Protein AF-A0A133MFH5-F1 (afdb_monomer_lite)

Radius of gyration: 13.36 Å; chains: 1; bounding box: 25×35×34 Å

Structure (mmCIF, N/CA/C/O backbone):
data_AF-A0A133MFH5-F1
#
_entry.id   AF-A0A133MFH5-F1
#
loop_
_atom_site.group_PDB
_atom_site.id
_atom_site.type_symbol
_atom_site.label_atom_id
_atom_site.label_alt_id
_atom_site.label_comp_id
_atom_site.label_asym_id
_atom_site.label_entity_id
_atom_site.label_seq_id
_atom_site.pdbx_PDB_ins_code
_atom_site.Cartn_x
_atom_site.Cartn_y
_atom_site.Cartn_z
_atom_site.occupancy
_atom_site.B_iso_or_equiv
_atom_site.auth_seq_id
_atom_site.auth_comp_id
_atom_site.auth_asym_id
_atom_site.auth_atom_id
_atom_site.pdbx_PDB_model_num
ATOM 1 N N . MET A 1 1 ? 11.332 -20.455 -16.606 1.00 52.53 1 MET A N 1
ATOM 2 C CA . MET A 1 1 ? 11.732 -19.637 -15.439 1.00 52.53 1 MET A CA 1
ATOM 3 C C . MET A 1 1 ? 11.970 -18.158 -15.776 1.00 52.53 1 MET A C 1
ATOM 5 O O . MET A 1 1 ? 11.652 -17.338 -14.935 1.00 52.53 1 MET A O 1
ATOM 9 N N . ILE A 1 2 ? 12.438 -17.787 -16.982 1.00 53.00 2 ILE A N 1
ATOM 10 C CA . ILE A 1 2 ? 12.601 -16.366 -17.388 1.00 53.00 2 ILE A CA 1
ATOM 11 C C . ILE A 1 2 ? 11.255 -15.614 -17.500 1.00 53.00 2 ILE A C 1
ATOM 13 O O . ILE A 1 2 ? 11.176 -14.456 -17.114 1.00 53.00 2 ILE A O 1
ATOM 17 N N . ILE A 1 3 ? 10.183 -16.288 -17.937 1.00 55.41 3 ILE A N 1
ATOM 18 C CA . ILE A 1 3 ? 8.843 -15.685 -18.107 1.00 55.41 3 ILE A CA 1
ATOM 19 C C . ILE A 1 3 ? 8.280 -15.141 -16.775 1.00 55.41 3 ILE A C 1
ATOM 21 O O . ILE A 1 3 ? 7.777 -14.027 -16.730 1.00 55.41 3 ILE A O 1
ATOM 25 N N . MET A 1 4 ? 8.474 -15.873 -15.672 1.00 61.75 4 MET A N 1
ATOM 26 C CA . MET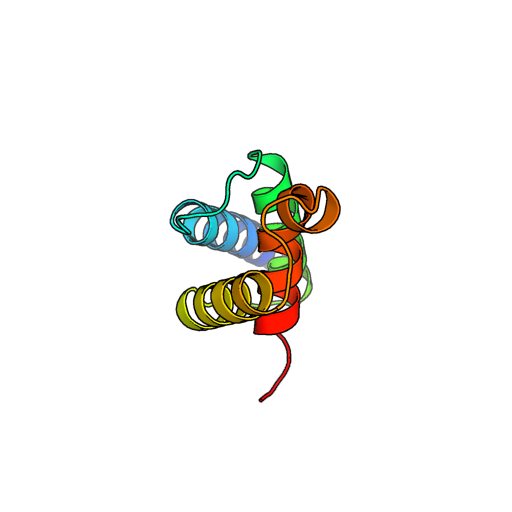 A 1 4 ? 7.908 -15.550 -14.353 1.00 61.75 4 MET A CA 1
ATOM 27 C C . MET A 1 4 ? 8.538 -14.308 -13.695 1.00 61.75 4 MET A C 1
ATOM 29 O O . MET A 1 4 ? 7.906 -13.662 -12.866 1.00 61.75 4 MET A O 1
ATOM 33 N N . ILE A 1 5 ? 9.789 -13.969 -14.037 1.00 71.62 5 ILE A N 1
ATOM 34 C CA . ILE A 1 5 ? 10.434 -12.738 -13.548 1.00 71.62 5 ILE A CA 1
ATOM 35 C C . ILE A 1 5 ? 9.872 -11.515 -14.272 1.00 71.62 5 ILE A C 1
ATOM 37 O O . ILE A 1 5 ? 9.636 -10.503 -13.619 1.00 71.62 5 ILE A O 1
ATOM 41 N N . ASN A 1 6 ? 9.616 -11.614 -15.580 1.00 81.31 6 ASN A N 1
ATOM 42 C CA . ASN A 1 6 ? 9.055 -10.502 -16.348 1.00 81.31 6 ASN A CA 1
ATOM 43 C C . ASN A 1 6 ? 7.665 -10.126 -15.823 1.00 81.31 6 ASN A C 1
ATOM 45 O O . ASN A 1 6 ? 7.443 -8.968 -15.504 1.00 81.31 6 ASN A O 1
ATOM 49 N N . GLU A 1 7 ? 6.801 -11.114 -15.572 1.00 87.12 7 GLU A N 1
ATOM 50 C CA . GLU A 1 7 ? 5.467 -10.883 -14.992 1.00 87.12 7 GLU A CA 1
ATOM 51 C C . GLU A 1 7 ? 5.524 -10.184 -13.621 1.00 87.12 7 GLU A C 1
ATOM 53 O O . GLU A 1 7 ? 4.690 -9.339 -13.307 1.00 87.12 7 GLU A O 1
ATOM 58 N N . ARG A 1 8 ? 6.531 -10.497 -12.793 1.00 90.31 8 ARG A N 1
ATOM 59 C CA . ARG A 1 8 ? 6.722 -9.842 -11.487 1.00 90.31 8 ARG A CA 1
ATOM 60 C C . ARG A 1 8 ? 7.254 -8.421 -11.621 1.00 90.31 8 ARG A C 1
ATOM 62 O O . ARG A 1 8 ? 6.881 -7.567 -10.824 1.00 90.31 8 ARG A O 1
ATOM 69 N N . VAL A 1 9 ? 8.125 -8.166 -12.593 1.00 93.06 9 VAL A N 1
ATOM 70 C CA . VAL A 1 9 ? 8.620 -6.814 -12.884 1.00 93.06 9 VAL A CA 1
ATOM 71 C C . VAL A 1 9 ? 7.492 -5.949 -13.442 1.00 93.06 9 VAL A C 1
ATOM 73 O O . VAL A 1 9 ? 7.330 -4.820 -12.989 1.00 93.06 9 VAL A O 1
ATOM 76 N N . ASP A 1 10 ? 6.667 -6.493 -14.334 1.00 94.50 10 ASP A N 1
ATOM 77 C CA . ASP A 1 10 ? 5.498 -5.803 -14.880 1.00 94.50 10 ASP A CA 1
ATOM 78 C C . ASP A 1 10 ? 4.488 -5.478 -13.773 1.00 94.50 10 ASP A C 1
ATOM 80 O O . ASP A 1 10 ? 4.010 -4.349 -13.675 1.00 94.50 10 ASP A O 1
ATOM 84 N N . LEU A 1 11 ? 4.231 -6.429 -12.866 1.00 95.50 11 LEU A N 1
ATOM 85 C CA . LEU A 1 11 ? 3.381 -6.196 -11.699 1.00 95.50 11 LEU A CA 1
ATOM 86 C C . LEU A 1 11 ? 3.957 -5.118 -10.765 1.00 95.50 11 LEU A C 1
ATOM 88 O O . LEU A 1 11 ? 3.200 -4.302 -10.243 1.00 95.50 11 LEU A O 1
ATOM 92 N N . LEU A 1 12 ? 5.281 -5.077 -10.577 1.00 95.00 12 LEU A N 1
ATOM 93 C CA . LEU A 1 12 ? 5.943 -4.030 -9.794 1.00 95.00 12 LEU A CA 1
ATOM 94 C C . LEU A 1 12 ? 5.763 -2.645 -10.411 1.00 95.00 12 LEU A C 1
ATOM 96 O O . LEU A 1 12 ? 5.486 -1.696 -9.678 1.00 95.00 12 LEU A O 1
ATOM 100 N N . ILE A 1 13 ? 5.930 -2.537 -11.730 1.00 93.81 13 ILE A N 1
ATOM 101 C CA . ILE A 1 13 ? 5.749 -1.282 -12.466 1.00 93.81 13 ILE A CA 1
ATOM 102 C C . ILE A 1 13 ? 4.292 -0.834 -12.358 1.00 93.81 13 ILE A C 1
ATOM 104 O O . ILE A 1 13 ? 4.046 0.275 -11.893 1.00 93.81 13 ILE A O 1
ATOM 108 N N . ASN A 1 14 ? 3.341 -1.722 -12.659 1.00 95.00 14 ASN A N 1
ATOM 109 C CA . ASN A 1 14 ? 1.910 -1.429 -12.588 1.00 95.00 14 ASN A CA 1
ATOM 110 C C . ASN A 1 14 ? 1.475 -0.998 -11.176 1.00 95.00 14 ASN A C 1
ATOM 112 O O . ASN A 1 14 ? 0.787 0.002 -11.005 1.00 95.00 14 ASN A O 1
ATOM 116 N N . ASN A 1 15 ? 1.929 -1.705 -10.135 1.00 95.69 15 ASN A N 1
ATOM 117 C CA . ASN A 1 15 ? 1.665 -1.302 -8.754 1.00 95.69 15 ASN A CA 1
ATOM 118 C C . ASN A 1 15 ? 2.298 0.055 -8.417 1.00 95.69 15 ASN A C 1
ATOM 120 O O . ASN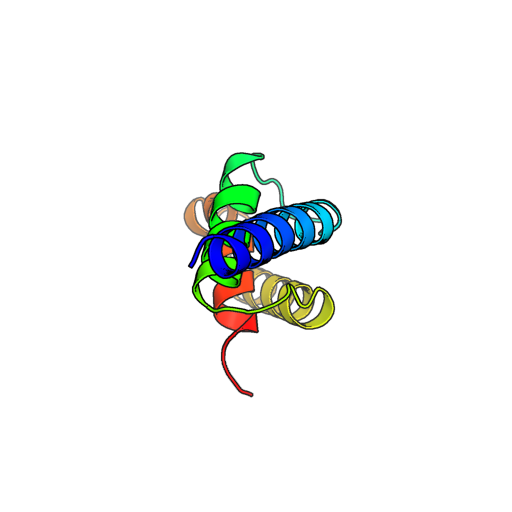 A 1 15 ? 1.709 0.828 -7.671 1.00 95.69 15 ASN A O 1
ATOM 124 N N . GLY A 1 16 ? 3.490 0.353 -8.940 1.00 92.44 16 GLY A N 1
ATOM 125 C CA . GLY A 1 16 ? 4.124 1.659 -8.775 1.00 92.44 16 GLY A CA 1
ATOM 126 C C . GLY A 1 16 ? 3.291 2.789 -9.378 1.00 92.44 16 GLY A C 1
ATOM 127 O O . GLY A 1 16 ? 3.035 3.772 -8.691 1.00 92.44 16 GLY A O 1
ATOM 128 N N . GLU A 1 17 ? 2.827 2.604 -10.614 1.00 92.00 17 GLU A N 1
ATOM 129 C CA . GLU A 1 17 ? 1.989 3.568 -11.337 1.00 92.00 17 GLU A CA 1
ATOM 130 C C . GLU A 1 17 ? 0.657 3.812 -10.614 1.00 92.00 17 GLU A C 1
ATOM 132 O O . GLU A 1 17 ? 0.309 4.959 -10.354 1.00 92.00 17 GLU A O 1
ATOM 137 N N . ILE A 1 18 ? -0.037 2.755 -10.171 1.00 93.44 18 ILE A N 1
ATOM 138 C CA . ILE A 1 18 ? -1.296 2.896 -9.415 1.00 93.44 18 ILE A CA 1
ATOM 139 C C . ILE A 1 18 ? -1.085 3.668 -8.098 1.00 93.44 18 ILE A C 1
ATOM 141 O O . ILE A 1 18 ? -1.931 4.462 -7.691 1.00 93.44 18 ILE A O 1
ATOM 145 N N . LEU A 1 19 ? 0.031 3.440 -7.397 1.00 91.19 19 LEU A N 1
ATOM 146 C CA . LEU A 1 19 ? 0.314 4.113 -6.123 1.00 91.19 19 LEU A CA 1
ATOM 147 C C . LEU A 1 19 ? 0.774 5.572 -6.286 1.00 91.19 19 LEU A C 1
ATOM 149 O O . LEU A 1 19 ? 0.733 6.332 -5.309 1.00 91.19 19 LEU A O 1
ATOM 153 N N . ASP A 1 20 ? 1.222 5.977 -7.476 1.00 86.50 20 ASP A N 1
ATOM 154 C CA . ASP A 1 20 ? 1.538 7.378 -7.774 1.00 86.50 20 ASP A CA 1
ATOM 155 C C . ASP A 1 20 ? 0.270 8.250 -7.787 1.00 86.50 20 ASP A C 1
ATOM 157 O O . ASP A 1 20 ? 0.336 9.406 -7.360 1.00 86.50 20 ASP A O 1
ATOM 161 N N . ASP A 1 21 ? -0.884 7.667 -8.127 1.00 84.38 21 ASP A N 1
ATOM 162 C CA . ASP A 1 21 ? -2.186 8.348 -8.177 1.00 84.38 21 ASP A CA 1
ATOM 163 C C . ASP A 1 21 ? -2.858 8.520 -6.798 1.00 84.38 21 ASP A C 1
ATOM 165 O O . ASP A 1 21 ? -3.848 9.240 -6.671 1.00 84.38 21 ASP A O 1
ATOM 169 N N . I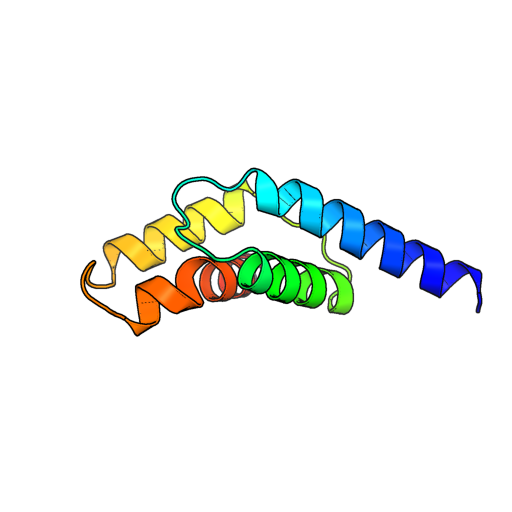LE A 1 22 ? -2.327 7.906 -5.730 1.00 82.94 22 ILE A N 1
ATOM 170 C CA . ILE A 1 22 ? -2.920 8.010 -4.386 1.00 82.94 22 ILE A CA 1
ATOM 171 C C . ILE A 1 22 ? -2.594 9.366 -3.745 1.00 82.94 22 ILE A C 1
ATOM 173 O O . ILE A 1 22 ? -1.480 9.625 -3.263 1.00 82.94 22 ILE A O 1
ATOM 177 N N . GLU A 1 23 ? -3.614 10.220 -3.677 1.00 73.25 23 GLU A N 1
ATOM 178 C CA . GLU A 1 23 ? -3.540 11.556 -3.097 1.00 73.25 23 GLU A CA 1
ATOM 179 C C . GLU A 1 23 ? -3.463 11.559 -1.558 1.00 73.25 23 GLU A C 1
ATOM 181 O O . GLU A 1 23 ? -3.780 10.604 -0.846 1.00 73.25 23 GLU A O 1
ATOM 186 N N . GLY A 1 24 ? -3.036 12.691 -0.988 1.00 66.44 24 GLY A N 1
ATOM 187 C CA . GLY A 1 24 ? -3.101 12.909 0.461 1.00 66.44 24 GLY A CA 1
ATOM 188 C C . GLY A 1 24 ? -2.116 12.072 1.288 1.00 66.44 24 GLY A C 1
ATOM 189 O O . GLY A 1 24 ? -2.239 12.042 2.523 1.00 66.44 24 GLY A O 1
ATOM 190 N N . THR A 1 25 ? -1.147 11.436 0.626 1.00 62.47 25 THR A N 1
ATOM 191 C CA . THR A 1 25 ? 0.077 10.889 1.213 1.00 62.47 25 THR A CA 1
ATOM 192 C C . THR A 1 25 ? 1.220 11.867 0.927 1.00 62.47 25 THR A C 1
ATOM 194 O O . THR A 1 25 ? 1.468 12.266 -0.208 1.00 62.47 25 THR A O 1
ATOM 197 N N . SER A 1 26 ? 1.908 12.337 1.969 1.00 56.47 26 SER A N 1
ATOM 198 C CA . SER A 1 26 ? 3.020 13.299 1.840 1.00 56.47 26 SER A CA 1
ATOM 199 C C . SER A 1 26 ? 4.335 12.623 1.443 1.00 56.47 26 SER A C 1
ATOM 201 O O . SER A 1 26 ? 5.418 13.093 1.796 1.00 56.47 26 SER A O 1
ATOM 203 N N . GLU A 1 27 ? 4.248 11.439 0.853 1.00 59.19 27 GLU A N 1
ATOM 204 C CA . GLU A 1 27 ? 5.289 10.445 1.009 1.00 59.19 27 GLU A CA 1
ATOM 205 C C . GLU A 1 27 ? 6.353 10.540 -0.071 1.00 59.19 27 GLU A C 1
ATOM 207 O O . GLU A 1 27 ? 6.110 10.882 -1.234 1.00 59.19 27 GLU A O 1
ATOM 212 N N . ARG A 1 28 ? 7.588 10.279 0.357 1.00 62.12 28 ARG A N 1
ATOM 213 C CA . ARG A 1 28 ? 8.734 10.287 -0.542 1.00 62.12 28 ARG A CA 1
ATOM 214 C C . ARG A 1 28 ? 8.512 9.159 -1.542 1.00 62.12 28 ARG A C 1
ATOM 216 O O . ARG A 1 28 ? 7.974 8.114 -1.199 1.00 62.12 28 ARG A O 1
ATOM 223 N N . ASN A 1 29 ? 9.025 9.328 -2.756 1.00 67.94 29 ASN A N 1
ATOM 224 C CA . ASN A 1 29 ? 9.011 8.307 -3.813 1.00 67.94 29 ASN A CA 1
ATOM 225 C C . ASN A 1 29 ? 9.442 6.897 -3.314 1.00 67.94 29 ASN A C 1
ATOM 227 O O . ASN A 1 29 ? 9.037 5.880 -3.866 1.00 67.94 29 ASN A O 1
ATOM 231 N N . ILE A 1 30 ? 10.221 6.825 -2.227 1.00 75.31 30 ILE A N 1
ATOM 232 C CA . ILE A 1 30 ? 10.658 5.577 -1.597 1.00 75.31 30 ILE A CA 1
ATOM 233 C C . ILE A 1 30 ? 9.532 4.774 -0.915 1.00 75.31 30 ILE A C 1
ATOM 235 O O . ILE A 1 30 ? 9.541 3.550 -1.008 1.00 75.31 30 ILE A O 1
ATOM 239 N N . ASP A 1 31 ? 8.542 5.420 -0.292 1.00 79.06 31 ASP A N 1
ATOM 240 C CA . ASP A 1 31 ? 7.481 4.726 0.458 1.00 79.06 31 ASP A CA 1
ATOM 241 C C . ASP A 1 31 ? 6.488 4.042 -0.497 1.00 79.06 31 ASP A C 1
ATOM 243 O O . ASP A 1 31 ? 6.053 2.906 -0.267 1.00 79.06 31 ASP A O 1
ATOM 247 N N . ARG A 1 32 ? 6.237 4.685 -1.647 1.00 85.12 32 ARG A N 1
ATOM 248 C CA . ARG A 1 32 ? 5.513 4.097 -2.785 1.00 85.12 32 ARG A CA 1
ATOM 249 C C . ARG A 1 32 ? 6.225 2.861 -3.322 1.00 85.12 32 ARG A C 1
ATOM 251 O O . ARG A 1 32 ? 5.600 1.820 -3.484 1.00 85.12 32 ARG A O 1
ATOM 258 N N . LYS A 1 33 ? 7.548 2.928 -3.508 1.00 87.50 33 LYS A N 1
ATOM 259 C CA . LYS A 1 33 ? 8.351 1.788 -3.985 1.00 87.50 33 LYS A CA 1
ATOM 260 C C . LYS A 1 33 ? 8.323 0.600 -3.028 1.00 87.50 33 LYS A C 1
ATOM 262 O O . LYS A 1 33 ? 8.187 -0.532 -3.485 1.00 87.50 33 LYS A O 1
ATOM 267 N N . TYR A 1 34 ? 8.416 0.833 -1.717 1.00 89.00 34 TYR A N 1
ATOM 268 C CA . TYR A 1 34 ? 8.282 -0.247 -0.733 1.00 89.00 34 TYR A CA 1
ATOM 269 C C . TYR A 1 34 ? 6.897 -0.894 -0.784 1.00 89.00 34 TYR A C 1
ATOM 271 O O . TYR A 1 34 ? 6.783 -2.117 -0.722 1.00 89.00 34 TYR A O 1
ATOM 279 N N . SER A 1 35 ? 5.856 -0.080 -0.929 1.00 93.44 35 SER A N 1
ATOM 280 C CA . SER A 1 35 ? 4.472 -0.546 -0.993 1.00 93.44 35 SER A CA 1
ATOM 281 C C . SER A 1 35 ? 4.184 -1.332 -2.278 1.00 93.44 35 SER A C 1
ATOM 283 O O . SER A 1 35 ? 3.630 -2.428 -2.209 1.00 93.44 35 SER A O 1
ATOM 285 N N . ALA A 1 36 ? 4.652 -0.843 -3.431 1.00 94.31 36 ALA A N 1
ATOM 286 C CA . ALA A 1 36 ? 4.563 -1.544 -4.711 1.00 94.31 36 ALA A CA 1
ATOM 287 C C . ALA A 1 36 ? 5.302 -2.889 -4.669 1.00 94.31 36 ALA A C 1
ATOM 289 O O . ALA A 1 36 ? 4.787 -3.906 -5.138 1.00 94.31 36 ALA A O 1
ATOM 290 N N . LEU A 1 37 ? 6.487 -2.925 -4.049 1.00 94.62 37 LEU A N 1
ATOM 291 C CA . LEU A 1 37 ? 7.237 -4.163 -3.858 1.00 94.62 37 LEU A CA 1
ATOM 292 C C . LEU A 1 37 ? 6.486 -5.154 -2.960 1.00 94.62 37 LEU A C 1
ATOM 294 O O . LEU A 1 37 ? 6.411 -6.330 -3.302 1.00 94.62 37 LEU A O 1
ATOM 298 N N . ASN A 1 38 ? 5.903 -4.698 -1.850 1.00 94.75 38 ASN A N 1
ATOM 299 C CA . ASN A 1 38 ? 5.128 -5.551 -0.943 1.00 94.75 38 ASN A CA 1
ATOM 300 C C . ASN A 1 38 ? 3.938 -6.216 -1.657 1.00 94.75 38 ASN A C 1
ATOM 302 O O . ASN A 1 38 ? 3.786 -7.435 -1.585 1.00 94.75 38 ASN A O 1
ATOM 306 N N . LEU A 1 39 ? 3.149 -5.438 -2.406 1.00 95.75 39 LEU A N 1
ATOM 307 C CA . LEU A 1 39 ? 2.045 -5.946 -3.231 1.00 95.75 39 LEU A CA 1
ATOM 308 C C . LEU A 1 39 ? 2.535 -6.977 -4.255 1.00 95.75 39 LEU A C 1
ATOM 310 O O . LEU A 1 39 ? 2.016 -8.090 -4.347 1.00 95.75 39 LEU A O 1
ATOM 314 N N . THR A 1 40 ? 3.618 -6.648 -4.957 1.00 95.44 40 THR A N 1
ATOM 315 C CA . THR A 1 40 ? 4.207 -7.515 -5.983 1.00 95.44 40 THR A CA 1
ATOM 316 C C . THR A 1 40 ? 4.690 -8.843 -5.417 1.00 95.44 40 THR A C 1
ATOM 318 O O . THR A 1 40 ? 4.459 -9.888 -6.027 1.00 95.44 40 THR A O 1
ATOM 321 N N . LEU A 1 41 ? 5.340 -8.836 -4.249 1.00 93.31 41 LEU A N 1
ATOM 322 C CA . LEU A 1 41 ? 5.795 -10.056 -3.573 1.00 93.31 41 LEU A CA 1
ATOM 323 C C . LEU A 1 41 ? 4.622 -10.947 -3.145 1.00 93.31 41 LEU A C 1
ATOM 325 O O . LEU A 1 41 ? 4.766 -12.167 -3.113 1.00 93.31 41 LEU A O 1
ATOM 329 N N . ARG A 1 42 ? 3.457 -10.350 -2.881 1.00 92.75 42 ARG A N 1
ATOM 330 C CA . ARG A 1 42 ? 2.210 -11.050 -2.542 1.00 92.75 42 ARG A CA 1
ATOM 331 C C . ARG A 1 42 ? 1.386 -11.470 -3.758 1.00 92.75 42 ARG A C 1
ATOM 333 O O . ARG A 1 42 ? 0.420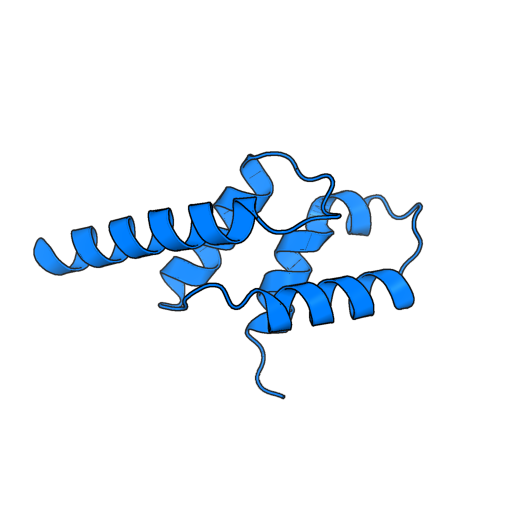 -12.195 -3.592 1.00 92.75 42 ARG A O 1
ATOM 340 N N . ASN A 1 43 ? 1.823 -11.114 -4.969 1.00 93.88 43 ASN A N 1
ATOM 341 C CA . ASN A 1 43 ? 1.074 -11.320 -6.213 1.00 93.88 43 ASN A CA 1
ATOM 342 C C . ASN A 1 43 ? -0.248 -10.541 -6.282 1.00 93.88 43 ASN A C 1
ATOM 344 O O . ASN A 1 43 ? -1.195 -11.000 -6.912 1.00 93.88 43 ASN A O 1
ATOM 348 N N . GLU A 1 44 ? -0.292 -9.376 -5.644 1.00 95.06 44 GLU A N 1
ATOM 349 C CA . GLU A 1 44 ? -1.486 -8.545 -5.556 1.00 95.06 44 GLU A CA 1
ATOM 350 C C . GLU A 1 44 ? -1.343 -7.294 -6.419 1.00 95.06 44 GLU A C 1
ATOM 352 O O . GLU A 1 44 ? -0.253 -6.720 -6.547 1.00 95.06 44 GLU A O 1
ATOM 357 N N . ILE A 1 45 ? -2.463 -6.871 -7.001 1.00 95.56 45 ILE A N 1
ATOM 358 C CA . ILE A 1 45 ? -2.586 -5.583 -7.684 1.00 95.56 45 ILE A CA 1
ATOM 359 C C . ILE A 1 45 ? -3.114 -4.571 -6.667 1.00 95.56 45 ILE A C 1
ATOM 361 O O . ILE A 1 45 ? -4.059 -4.859 -5.931 1.00 95.56 45 ILE A O 1
ATOM 365 N N . ALA A 1 46 ? -2.509 -3.386 -6.622 1.00 95.19 46 ALA A N 1
ATOM 366 C CA . ALA A 1 46 ? -2.956 -2.291 -5.773 1.00 95.19 46 ALA A CA 1
ATOM 367 C C . ALA A 1 46 ? -4.455 -2.012 -5.982 1.00 95.19 46 ALA A C 1
ATOM 369 O O . ALA A 1 46 ? -4.906 -1.755 -7.098 1.00 95.19 46 ALA A O 1
ATOM 370 N N . ASN A 1 47 ? -5.222 -2.025 -4.892 1.00 94.69 47 ASN A N 1
ATOM 371 C CA . ASN A 1 47 ? -6.631 -1.649 -4.895 1.00 94.69 47 ASN A CA 1
ATOM 372 C C . ASN A 1 47 ? -6.782 -0.269 -4.247 1.00 94.69 47 ASN A C 1
ATOM 374 O O . ASN A 1 47 ? -6.747 -0.150 -3.020 1.00 94.69 47 ASN A O 1
ATOM 378 N N . VAL A 1 48 ? -6.933 0.762 -5.080 1.00 92.69 48 VAL A N 1
ATOM 379 C CA . VAL A 1 48 ? -6.995 2.167 -4.645 1.00 92.69 48 VAL A CA 1
ATOM 380 C C . VAL A 1 48 ? -8.106 2.382 -3.620 1.00 92.69 48 VAL A C 1
ATOM 382 O O . VAL A 1 48 ? -7.831 2.904 -2.543 1.00 92.69 48 VAL A O 1
ATOM 385 N N . ASP A 1 49 ? -9.316 1.882 -3.881 1.00 93.19 49 ASP A N 1
ATOM 386 C CA . ASP A 1 49 ? -10.471 2.068 -2.993 1.00 93.19 49 ASP A CA 1
ATOM 387 C C . ASP A 1 49 ? -10.212 1.517 -1.581 1.00 93.19 49 ASP A C 1
ATOM 389 O O . ASP A 1 49 ? -10.511 2.163 -0.569 1.00 93.19 49 ASP A O 1
ATOM 393 N N . ARG A 1 50 ? -9.620 0.317 -1.485 1.00 94.31 50 ARG A N 1
ATOM 394 C CA . ARG A 1 50 ? -9.287 -0.296 -0.187 1.00 94.31 50 ARG A CA 1
ATOM 395 C C . ARG A 1 50 ? -8.173 0.471 0.525 1.00 94.31 50 ARG A C 1
ATOM 397 O O . ARG A 1 50 ? -8.247 0.653 1.742 1.00 94.31 50 ARG A O 1
ATOM 404 N N . ILE A 1 51 ? -7.172 0.952 -0.212 1.00 94.69 51 ILE A N 1
ATOM 405 C CA . ILE A 1 51 ? -6.067 1.740 0.348 1.00 94.69 51 ILE A CA 1
ATOM 406 C C . ILE A 1 51 ? -6.578 3.091 0.864 1.00 94.69 51 ILE A C 1
ATOM 408 O O . ILE A 1 51 ? -6.258 3.472 1.988 1.00 94.69 51 ILE A O 1
ATOM 412 N N . GLU A 1 52 ? -7.417 3.799 0.111 1.00 93.19 52 GLU A N 1
ATOM 413 C CA . GLU A 1 52 ? -7.994 5.078 0.538 1.00 93.19 52 GLU A CA 1
ATOM 414 C C . GLU A 1 52 ? -8.897 4.925 1.765 1.00 93.19 52 GLU A C 1
ATOM 416 O O . GLU A 1 52 ? -8.809 5.717 2.714 1.00 93.19 52 GLU A O 1
ATOM 421 N N . LYS A 1 53 ? -9.707 3.858 1.807 1.00 94.44 53 LYS A N 1
ATOM 422 C CA . LYS A 1 53 ? -10.490 3.491 2.996 1.00 94.44 53 LYS A CA 1
ATOM 423 C C . LYS A 1 53 ? -9.576 3.280 4.207 1.00 94.44 53 LYS A C 1
ATOM 425 O O . LYS A 1 53 ? -9.855 3.817 5.281 1.00 94.44 53 LYS A O 1
ATOM 430 N N . ALA A 1 54 ? -8.462 2.568 4.043 1.00 94.94 54 ALA A N 1
ATOM 431 C CA . ALA A 1 54 ? -7.486 2.363 5.110 1.00 94.94 54 ALA A CA 1
ATOM 432 C C . ALA A 1 54 ? -6.786 3.669 5.536 1.00 94.94 54 ALA A C 1
ATOM 434 O O . ALA A 1 54 ? -6.643 3.924 6.733 1.00 94.94 54 ALA A O 1
ATOM 435 N N . ILE A 1 55 ? -6.421 4.548 4.592 1.00 93.75 55 ILE A N 1
ATOM 436 C CA . ILE A 1 55 ? -5.869 5.884 4.880 1.00 93.75 55 ILE A CA 1
ATOM 437 C C . ILE A 1 55 ? -6.837 6.683 5.752 1.00 93.75 55 ILE A C 1
ATOM 439 O O . ILE A 1 55 ? -6.411 7.315 6.725 1.00 93.75 55 ILE A O 1
ATOM 443 N N . LYS A 1 56 ? -8.131 6.663 5.417 1.00 94.25 56 LYS A N 1
ATOM 444 C CA . LYS A 1 56 ? -9.171 7.343 6.193 1.00 94.25 56 LYS A CA 1
ATOM 445 C C . LYS A 1 56 ? -9.238 6.798 7.618 1.00 94.25 56 LYS A C 1
ATOM 447 O O . LYS A 1 56 ? -9.123 7.584 8.556 1.00 94.25 56 LYS A O 1
ATOM 452 N N . ILE A 1 57 ? -9.304 5.475 7.779 1.00 94.69 57 ILE A N 1
ATOM 453 C CA . ILE A 1 57 ? -9.317 4.817 9.095 1.00 94.69 57 ILE A CA 1
ATOM 454 C C . ILE A 1 57 ? -8.087 5.221 9.920 1.00 94.69 57 ILE A C 1
ATOM 456 O O . ILE A 1 57 ? -8.225 5.619 11.078 1.00 94.69 57 ILE A O 1
ATOM 460 N N . ILE A 1 58 ? -6.885 5.190 9.335 1.00 94.06 58 ILE A N 1
ATOM 461 C CA . ILE A 1 58 ? -5.658 5.608 10.028 1.00 94.06 58 ILE A CA 1
ATOM 462 C C . ILE A 1 58 ? -5.762 7.076 10.456 1.00 94.06 58 ILE A C 1
ATOM 464 O O . ILE A 1 58 ? -5.472 7.399 11.608 1.00 94.06 58 ILE A O 1
ATOM 468 N N . LYS A 1 59 ? -6.166 7.982 9.556 1.00 93.69 59 LYS A N 1
ATOM 469 C CA . LYS A 1 59 ? -6.258 9.426 9.838 1.00 93.69 59 LYS A CA 1
ATOM 470 C C . LYS A 1 59 ? -7.293 9.753 10.917 1.00 93.69 59 LYS A C 1
ATOM 472 O O . LYS A 1 59 ? -7.031 10.649 11.714 1.00 93.69 59 LYS A O 1
ATOM 477 N N . GLU A 1 60 ? -8.416 9.041 10.957 1.00 95.44 60 GLU A N 1
ATOM 478 C CA . GLU A 1 60 ? -9.472 9.212 11.966 1.00 95.44 60 GLU A CA 1
ATOM 479 C C . GLU A 1 60 ? -9.038 8.734 13.357 1.00 95.44 60 GLU A C 1
ATOM 481 O O . GLU A 1 60 ? -9.459 9.300 14.363 1.00 95.44 60 GLU A O 1
ATOM 486 N N . ASN A 1 61 ? -8.151 7.737 13.423 1.00 95.25 61 ASN A N 1
ATOM 487 C CA . ASN A 1 61 ? -7.737 7.103 14.677 1.00 95.25 61 ASN A CA 1
ATOM 488 C C . ASN A 1 61 ? -6.337 7.520 15.157 1.00 95.25 61 ASN A C 1
ATOM 490 O O . ASN A 1 61 ? -5.871 7.056 16.197 1.00 95.25 61 ASN A O 1
ATOM 494 N N . THR A 1 62 ? -5.635 8.389 14.423 1.00 93.94 62 THR A N 1
ATOM 495 C CA . THR A 1 62 ? -4.271 8.807 14.775 1.00 93.94 62 THR A CA 1
ATOM 496 C C . THR A 1 62 ? -4.047 10.306 14.593 1.00 93.94 62 THR A C 1
ATOM 498 O O . THR A 1 62 ? -4.548 10.946 13.669 1.00 93.94 62 THR A O 1
ATOM 501 N N . SER A 1 63 ? -3.226 10.884 15.474 1.00 92.38 63 SER A N 1
ATOM 502 C CA . SER A 1 63 ? -2.933 12.320 15.463 1.00 92.38 63 SER A CA 1
ATOM 503 C C . SER A 1 63 ? -2.231 12.773 14.182 1.00 92.38 63 SER A C 1
ATOM 505 O O . SER A 1 63 ? -1.279 12.140 13.714 1.00 92.38 63 SER A O 1
ATOM 507 N N . ALA A 1 64 ? -2.621 13.951 13.682 1.00 87.06 64 ALA A N 1
ATOM 508 C CA . ALA A 1 64 ? -1.937 14.612 12.574 1.00 87.06 64 ALA A CA 1
ATOM 509 C C . ALA A 1 64 ? -0.470 14.958 12.847 1.00 87.06 64 ALA A C 1
ATOM 511 O O . ALA A 1 64 ? 0.347 14.999 11.924 1.00 87.06 64 ALA A O 1
ATOM 512 N N . PHE A 1 65 ? -0.122 15.112 14.122 1.00 90.12 65 PHE A N 1
ATOM 513 C CA . PHE A 1 65 ? 1.230 15.418 14.565 1.00 90.12 65 PHE A CA 1
ATOM 514 C C . PHE A 1 65 ? 2.100 14.172 14.755 1.00 90.12 65 PHE A C 1
ATOM 516 O O . PHE A 1 65 ? 3.305 14.314 14.942 1.00 90.12 65 PHE A O 1
ATOM 523 N N . SER A 1 66 ? 1.541 12.962 14.650 1.00 90.19 66 SER A N 1
ATOM 524 C CA . SER A 1 66 ? 2.312 11.723 14.773 1.00 90.19 66 SER A CA 1
ATOM 525 C C . SER A 1 66 ? 3.349 11.601 13.652 1.00 90.19 66 SER A C 1
ATOM 527 O O . SER A 1 66 ? 3.007 11.483 12.474 1.00 90.19 66 SER A O 1
ATOM 529 N N . GLU A 1 67 ? 4.630 11.606 14.028 1.00 88.31 67 GLU A N 1
ATOM 530 C CA . GLU A 1 67 ? 5.751 11.341 13.117 1.00 88.31 67 GLU A CA 1
ATOM 531 C C . GLU A 1 67 ? 5.670 9.931 12.528 1.00 88.31 67 GLU A C 1
ATOM 533 O O . GLU A 1 67 ? 5.958 9.736 11.350 1.00 88.31 67 GLU A O 1
ATOM 538 N N . TYR A 1 68 ? 5.226 8.956 13.328 1.00 88.12 68 TYR A N 1
ATOM 539 C CA . TYR A 1 68 ? 5.033 7.590 12.856 1.00 88.12 68 TYR A CA 1
ATOM 540 C C . TYR A 1 68 ? 3.966 7.538 11.761 1.00 88.12 68 TYR A C 1
ATOM 542 O O . TYR A 1 68 ? 4.230 6.997 10.690 1.00 88.12 68 TYR A O 1
ATOM 550 N N . ARG A 1 69 ? 2.809 8.184 11.983 1.00 89.31 69 ARG A N 1
ATOM 551 C CA . ARG A 1 69 ? 1.747 8.281 10.972 1.00 89.31 69 ARG A CA 1
ATOM 552 C C . ARG A 1 69 ? 2.267 8.941 9.702 1.00 89.31 69 ARG A C 1
ATOM 554 O O . ARG A 1 69 ? 2.081 8.401 8.627 1.00 89.31 69 ARG A O 1
ATOM 561 N N . ARG A 1 70 ? 2.925 10.099 9.816 1.00 85.50 70 ARG A N 1
ATOM 562 C CA . ARG A 1 70 ? 3.409 10.856 8.648 1.00 85.50 70 ARG A CA 1
ATOM 563 C C . ARG A 1 70 ? 4.423 10.094 7.794 1.00 85.50 70 ARG A C 1
ATOM 565 O O . ARG A 1 70 ? 4.500 10.365 6.605 1.00 85.50 70 ARG A O 1
ATOM 572 N N . ARG A 1 71 ? 5.201 9.187 8.389 1.00 86.06 71 ARG A N 1
ATOM 573 C CA . ARG A 1 71 ? 6.246 8.420 7.692 1.00 86.06 71 ARG A CA 1
ATOM 574 C C . ARG A 1 71 ? 5.795 7.062 7.161 1.00 86.06 71 ARG A C 1
ATOM 576 O O . ARG A 1 71 ? 6.534 6.473 6.391 1.00 86.06 71 ARG A O 1
ATOM 583 N N . ASN A 1 72 ? 4.664 6.536 7.626 1.00 88.31 72 ASN A N 1
ATOM 584 C CA . ASN A 1 72 ? 4.256 5.158 7.338 1.00 88.31 72 ASN A CA 1
ATOM 585 C C . ASN A 1 72 ? 2.811 5.061 6.835 1.00 88.31 72 ASN A C 1
ATOM 587 O O . ASN A 1 72 ? 2.263 3.963 6.807 1.00 88.31 72 ASN A O 1
ATOM 591 N N . LEU A 1 73 ? 2.162 6.180 6.502 1.00 91.12 73 LEU A N 1
ATOM 592 C CA . LEU A 1 73 ? 0.728 6.213 6.224 1.00 91.12 73 LEU A CA 1
ATOM 593 C C . LEU A 1 73 ? 0.363 5.279 5.067 1.00 91.12 73 LEU A C 1
ATOM 595 O O . LEU A 1 73 ? -0.537 4.459 5.232 1.00 91.12 73 LEU A O 1
ATOM 599 N N . LEU A 1 74 ? 1.058 5.372 3.932 1.00 92.19 74 LEU A N 1
ATOM 600 C CA . LEU A 1 74 ? 0.783 4.538 2.764 1.00 92.19 74 LEU A CA 1
ATOM 601 C C . LEU A 1 74 ? 1.138 3.082 3.031 1.00 92.19 74 LEU A C 1
ATOM 603 O O . LEU A 1 74 ? 0.338 2.206 2.733 1.00 92.19 74 LEU A O 1
ATOM 607 N N . ASN A 1 75 ? 2.307 2.813 3.619 1.00 91.62 75 ASN A N 1
ATOM 608 C CA 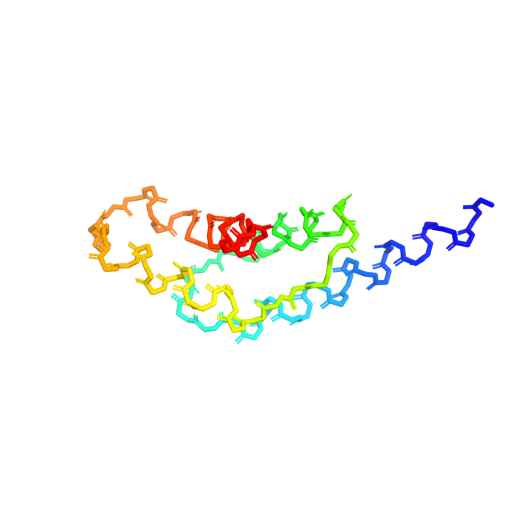. ASN A 1 75 ? 2.736 1.441 3.886 1.00 91.62 75 ASN A CA 1
ATOM 609 C C . ASN A 1 75 ? 1.739 0.711 4.802 1.00 91.62 75 ASN A C 1
ATOM 611 O O . ASN A 1 75 ? 1.351 -0.425 4.529 1.00 91.62 75 ASN A O 1
ATOM 615 N N . LEU A 1 76 ? 1.277 1.384 5.860 1.00 92.31 76 LEU A N 1
ATOM 616 C CA . LEU A 1 76 ? 0.248 0.859 6.755 1.00 92.31 76 LEU A CA 1
ATOM 617 C C . LEU A 1 76 ? -1.083 0.683 6.029 1.00 92.31 76 LEU A C 1
ATOM 619 O O . LEU A 1 76 ? -1.707 -0.364 6.169 1.00 92.31 76 LEU A O 1
ATOM 623 N N . ALA A 1 77 ? -1.506 1.673 5.240 1.00 94.25 77 ALA A N 1
ATOM 624 C CA . ALA A 1 77 ? -2.752 1.591 4.491 1.00 94.25 77 ALA A CA 1
ATOM 625 C C . ALA A 1 77 ? -2.750 0.429 3.490 1.00 94.25 77 ALA A C 1
ATOM 627 O O . ALA A 1 77 ? -3.734 -0.297 3.398 1.00 94.25 77 ALA A O 1
ATOM 628 N N . VAL A 1 78 ? -1.630 0.204 2.802 1.00 94.94 78 VAL A N 1
ATOM 629 C CA . VAL A 1 78 ? -1.440 -0.916 1.876 1.00 94.94 78 VAL A CA 1
ATOM 630 C C . VAL A 1 78 ? -1.507 -2.248 2.613 1.00 94.94 78 VAL A C 1
ATOM 632 O O . VAL A 1 78 ? -2.225 -3.137 2.170 1.00 94.94 78 VAL A O 1
ATOM 635 N N . ASN A 1 79 ? -0.848 -2.385 3.765 1.00 93.75 79 ASN A N 1
ATOM 636 C CA . ASN A 1 79 ? -0.960 -3.610 4.562 1.00 93.75 79 ASN A CA 1
ATOM 637 C C . ASN A 1 79 ? -2.398 -3.866 5.032 1.00 93.75 79 ASN A C 1
ATOM 639 O O . ASN A 1 79 ? -2.887 -4.974 4.876 1.00 93.75 79 ASN A O 1
ATOM 643 N N . ILE A 1 80 ? -3.098 -2.845 5.531 1.00 94.12 80 ILE A N 1
ATOM 644 C CA . ILE A 1 80 ? -4.503 -2.979 5.949 1.00 94.12 80 ILE A CA 1
ATOM 645 C C . ILE A 1 80 ? -5.401 -3.332 4.758 1.00 94.12 80 ILE A C 1
ATOM 647 O O . ILE A 1 80 ? -6.312 -4.137 4.899 1.00 94.12 80 ILE A O 1
ATOM 651 N N . SER A 1 81 ? -5.145 -2.767 3.575 1.00 94.50 81 SER A N 1
ATOM 652 C CA . SER A 1 81 ? -5.938 -3.041 2.368 1.00 94.50 81 SER A CA 1
ATOM 653 C C . SER A 1 81 ? -5.844 -4.490 1.877 1.00 94.50 81 SER A C 1
ATOM 655 O O . SER A 1 81 ? -6.696 -4.928 1.102 1.00 94.50 81 SER A O 1
ATOM 657 N N . LEU A 1 82 ? -4.802 -5.204 2.313 1.00 93.81 82 LEU A N 1
ATOM 658 C CA . LEU A 1 82 ? -4.540 -6.601 1.987 1.00 93.81 82 LEU A CA 1
ATOM 659 C C . LEU A 1 82 ? -5.178 -7.579 2.973 1.00 93.81 82 LEU A C 1
ATOM 661 O O . LEU A 1 82 ? -5.275 -8.759 2.653 1.00 93.81 82 LEU A O 1
ATOM 665 N N . GLU A 1 83 ? -5.602 -7.115 4.146 1.00 89.56 83 GLU A N 1
ATOM 666 C CA . GLU A 1 83 ? -6.349 -7.954 5.079 1.00 89.56 83 GLU A CA 1
ATOM 667 C C . GLU A 1 83 ? -7.761 -8.220 4.510 1.00 89.56 83 GLU A C 1
ATOM 669 O O . GLU A 1 83 ? -8.357 -7.380 3.820 1.00 89.56 83 GLU A O 1
ATOM 674 N N . GLU A 1 84 ? -8.289 -9.425 4.732 1.00 64.25 84 GLU A N 1
ATOM 675 C CA . GLU A 1 84 ? -9.684 -9.762 4.413 1.00 64.25 84 GLU A CA 1
ATOM 676 C C . GLU A 1 84 ? -10.627 -8.981 5.358 1.00 64.25 84 GLU A C 1
ATOM 678 O O . GLU A 1 84 ? -10.238 -8.677 6.487 1.00 64.25 84 GLU A O 1
ATOM 683 N N . ASP A 1 85 ? -11.821 -8.592 4.884 1.00 56.03 85 ASP A N 1
ATOM 684 C CA . ASP A 1 85 ? -12.847 -7.961 5.746 1.00 56.03 85 ASP A CA 1
ATOM 685 C C . ASP A 1 85 ? -13.324 -8.929 6.851 1.00 56.03 85 ASP A C 1
ATOM 687 O O . ASP A 1 85 ? -13.523 -10.131 6.547 1.00 56.03 85 ASP A O 1
#

InterPro domains:
  IPR025062 Protein of unknow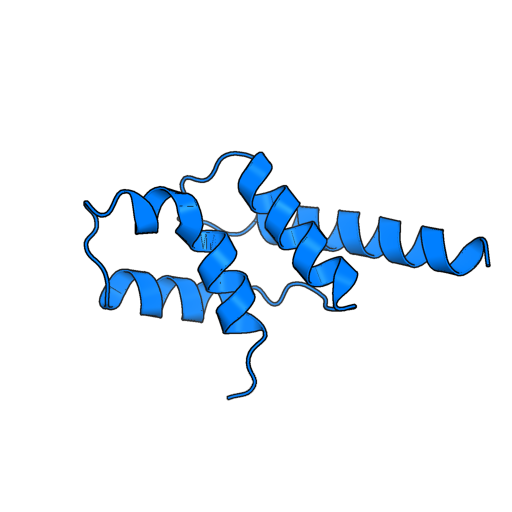n function DUF4003 [PF13170] (30-84)

Organism: Clostridium perfringens (NCBI:txid1502)

Sequence (85 aa):
MIIMINERVDLLINNGEILDDIEGTSERNIDRKYSALNLTLRNEIANVDRIEKAIKIIKENTSAFSEYRRRNLLNLAVNISLEED

Foldseek 3Di:
DVVVVVVLVVQLVQQLVVLVPQPPQPEDSVLSSVLSNVCSVVVHRDDNVQLVVLLVVCPVVDDPPDPCCNHCSSVRSSVRSPDDD

Secondary structure (DSSP, 8-state):
-HHHHHHHHHHHHHHHHHHHT-TT----HHHHHHHHHHHHHHT----HHHHHHHHHHHHHHS-TT-HHHHHHHHHHHHHHHHS--

pLDDT: mean 86.72, std 12.07, range [52.53, 95.75]